Protein AF-A0AAD8IT74-F1 (afdb_monomer_lite)

Structure (mmCIF, N/CA/C/O backbone):
data_AF-A0AAD8IT74-F1
#
_entry.id   AF-A0AAD8IT74-F1
#
loop_
_atom_site.group_PDB
_atom_site.id
_atom_site.type_symbol
_atom_site.label_atom_id
_atom_site.label_alt_id
_atom_site.label_comp_id
_atom_site.label_asym_id
_atom_site.label_entity_id
_atom_site.label_seq_id
_atom_site.pdbx_PDB_ins_code
_atom_site.Cartn_x
_atom_site.Cartn_y
_atom_site.Cartn_z
_atom_site.occupancy
_atom_site.B_iso_or_equiv
_atom_site.auth_seq_id
_atom_site.auth_comp_id
_atom_site.auth_asym_id
_atom_site.auth_atom_id
_atom_site.pdbx_PDB_model_num
ATOM 1 N N . MET A 1 1 ? 1.558 -9.298 -0.821 1.00 71.62 1 MET A N 1
ATOM 2 C CA . MET A 1 1 ? 0.811 -8.024 -0.924 1.00 71.62 1 MET A CA 1
ATOM 3 C C . MET A 1 1 ? 1.657 -7.075 -1.748 1.00 71.62 1 MET A C 1
ATOM 5 O O . MET A 1 1 ? 2.873 -7.145 -1.634 1.00 71.62 1 MET A O 1
ATOM 9 N N . VAL A 1 2 ? 1.036 -6.246 -2.583 1.00 76.62 2 VAL A N 1
ATOM 10 C CA . VAL A 1 2 ? 1.733 -5.237 -3.390 1.00 76.62 2 VAL A CA 1
ATOM 11 C C . VAL A 1 2 ? 1.098 -3.894 -3.099 1.00 76.62 2 VAL A C 1
ATOM 13 O O . VAL A 1 2 ? -0.123 -3.787 -3.156 1.00 76.62 2 VAL A O 1
ATOM 16 N N . MET A 1 3 ? 1.922 -2.899 -2.796 1.00 81.75 3 MET A N 1
ATOM 17 C CA . MET A 1 3 ? 1.514 -1.499 -2.726 1.00 81.75 3 MET A CA 1
ATOM 18 C C . MET A 1 3 ? 2.166 -0.798 -3.919 1.00 81.75 3 MET A C 1
ATOM 20 O O . MET A 1 3 ? 3.362 -0.503 -3.865 1.00 81.75 3 MET A O 1
ATOM 24 N N . PRO A 1 4 ? 1.452 -0.664 -5.050 1.00 79.75 4 PRO A N 1
ATOM 25 C CA . PRO A 1 4 ? 2.044 -0.132 -6.264 1.00 79.75 4 PRO A CA 1
ATOM 26 C C . PRO A 1 4 ? 2.282 1.372 -6.136 1.00 79.75 4 PRO A C 1
ATOM 28 O O . PRO A 1 4 ? 1.361 2.136 -5.863 1.00 79.75 4 PRO A O 1
ATOM 31 N N . LEU A 1 5 ? 3.514 1.803 -6.398 1.00 80.56 5 LEU A N 1
ATOM 32 C CA . LEU A 1 5 ? 3.843 3.214 -6.569 1.00 80.56 5 LEU A CA 1
ATOM 33 C C . LEU A 1 5 ? 3.721 3.550 -8.055 1.00 80.56 5 LEU A C 1
ATOM 35 O O . LEU A 1 5 ? 4.588 3.202 -8.856 1.00 80.56 5 LEU A O 1
ATOM 39 N N . ALA A 1 6 ? 2.607 4.175 -8.422 1.00 83.50 6 ALA A N 1
ATOM 40 C CA . ALA A 1 6 ? 2.400 4.728 -9.752 1.00 83.50 6 ALA A CA 1
ATOM 41 C C . ALA A 1 6 ? 2.436 6.257 -9.671 1.00 83.50 6 ALA A C 1
ATOM 43 O O . ALA A 1 6 ? 1.801 6.861 -8.804 1.00 83.50 6 ALA A O 1
ATOM 44 N N . HIS A 1 7 ? 3.169 6.885 -10.585 1.00 86.12 7 HIS A N 1
ATOM 45 C CA . HIS A 1 7 ? 3.348 8.334 -10.617 1.00 86.12 7 HIS A CA 1
ATOM 46 C C . HIS A 1 7 ? 2.761 8.882 -11.915 1.00 86.12 7 HIS A C 1
ATOM 48 O O . HIS A 1 7 ? 3.112 8.431 -13.004 1.00 86.12 7 HIS A O 1
ATOM 54 N N . GLY A 1 8 ? 1.871 9.867 -11.798 1.00 84.81 8 GLY A N 1
ATOM 55 C CA . GLY A 1 8 ? 1.349 10.620 -12.938 1.00 84.81 8 GLY A CA 1
ATOM 56 C C . GLY A 1 8 ? 2.005 11.996 -13.075 1.00 84.81 8 GLY A C 1
ATOM 57 O O . GLY A 1 8 ? 2.851 12.387 -12.272 1.00 84.81 8 GLY A O 1
ATOM 58 N N . TYR A 1 9 ? 1.518 12.790 -14.031 1.00 85.75 9 TYR A N 1
ATOM 59 C CA . TYR A 1 9 ? 2.014 14.147 -14.325 1.00 85.75 9 TYR A CA 1
ATOM 60 C C . TYR A 1 9 ? 1.821 15.178 -13.198 1.00 85.75 9 TYR A C 1
ATOM 62 O O . TYR A 1 9 ? 2.299 16.302 -13.298 1.00 85.75 9 TYR A O 1
ATOM 70 N N . ARG A 1 10 ? 1.098 14.821 -12.129 1.00 85.75 10 ARG A N 1
ATOM 71 C CA . ARG A 1 10 ? 0.855 15.682 -10.956 1.00 85.75 10 ARG A CA 1
ATOM 72 C C . ARG A 1 10 ? 1.857 15.443 -9.822 1.00 85.75 10 ARG A C 1
ATOM 74 O O . ARG A 1 10 ? 1.635 15.910 -8.710 1.00 85.75 10 ARG A O 1
ATOM 81 N N . THR A 1 11 ? 2.913 14.679 -10.079 1.00 85.94 11 THR A N 1
ATOM 82 C CA . THR A 1 11 ? 3.978 14.378 -9.117 1.00 85.94 11 THR A CA 1
ATOM 83 C C . THR A 1 11 ? 5.296 14.985 -9.600 1.00 85.94 11 THR A C 1
ATOM 85 O O . THR A 1 11 ? 5.427 15.314 -10.775 1.00 85.94 11 THR A O 1
ATOM 88 N N . MET A 1 12 ? 6.280 15.136 -8.709 1.00 93.19 12 MET A N 1
ATOM 89 C CA . MET A 1 12 ? 7.629 15.588 -9.095 1.00 93.19 12 MET A CA 1
ATOM 90 C C . MET A 1 12 ? 8.476 14.482 -9.746 1.00 93.19 12 MET A C 1
ATOM 92 O O . MET A 1 12 ? 9.616 14.728 -10.130 1.00 93.19 12 MET A O 1
ATOM 96 N N . PHE A 1 13 ? 7.937 13.266 -9.855 1.00 90.69 13 PHE A N 1
ATOM 97 C CA . PHE A 1 13 ? 8.617 12.127 -10.453 1.00 90.69 13 PHE A CA 1
ATOM 98 C C . PHE A 1 13 ? 8.205 11.964 -11.919 1.00 90.69 13 PHE A C 1
ATOM 100 O O . PHE A 1 13 ? 7.070 12.293 -12.282 1.00 90.69 13 PHE A O 1
ATOM 107 N N . PRO A 1 14 ? 9.100 11.439 -12.773 1.00 90.06 14 PRO A N 1
ATOM 108 C CA . PRO A 1 14 ? 8.729 11.074 -14.130 1.00 90.06 14 PRO A CA 1
ATOM 109 C C . PRO A 1 14 ? 7.576 10.054 -14.114 1.00 90.06 14 PRO A C 1
ATOM 111 O O . PRO A 1 14 ? 7.507 9.215 -13.206 1.00 90.06 14 PRO A O 1
ATOM 114 N N . PRO A 1 15 ? 6.662 10.122 -15.100 1.00 89.12 15 PRO A N 1
ATOM 115 C CA . PRO A 1 15 ? 5.490 9.265 -15.130 1.00 89.12 15 PRO A CA 1
ATOM 116 C C . PRO A 1 15 ? 5.910 7.797 -15.205 1.00 89.12 15 PRO A C 1
ATOM 118 O O . PRO A 1 15 ? 6.693 7.406 -16.070 1.00 89.12 15 PRO A O 1
ATOM 121 N N . SER A 1 16 ? 5.376 6.990 -14.294 1.00 88.25 16 SER A N 1
ATOM 122 C CA . SER A 1 16 ? 5.602 5.549 -14.252 1.00 88.25 16 SER A CA 1
ATOM 123 C C . SER A 1 16 ? 4.296 4.857 -13.906 1.00 88.25 16 SER A C 1
ATOM 125 O O . SER A 1 16 ? 3.689 5.131 -12.867 1.00 88.25 16 SER A O 1
ATOM 127 N N . ASN A 1 17 ? 3.863 3.972 -14.799 1.00 88.25 17 ASN A N 1
ATOM 128 C CA . ASN A 1 17 ? 2.637 3.210 -14.636 1.00 88.25 17 ASN A CA 1
ATOM 129 C C . ASN A 1 17 ? 2.966 1.840 -14.053 1.00 88.25 17 ASN A C 1
ATOM 131 O O . ASN A 1 17 ? 3.841 1.136 -14.551 1.00 88.25 17 ASN A O 1
ATOM 135 N N . PHE A 1 18 ? 2.217 1.433 -13.034 1.00 87.44 18 PHE A N 1
ATOM 136 C CA . PHE A 1 18 ? 2.311 0.081 -12.508 1.00 87.44 18 PHE A CA 1
ATOM 137 C C . PHE A 1 18 ? 1.497 -0.889 -13.378 1.00 87.44 18 PHE A C 1
ATOM 139 O O . PHE A 1 18 ? 0.283 -0.728 -13.519 1.00 87.44 18 PHE A O 1
ATOM 146 N N . SER A 1 19 ? 2.153 -1.912 -13.936 1.00 89.25 19 SER A N 1
ATOM 147 C CA . SER A 1 19 ? 1.512 -2.996 -14.690 1.00 89.25 19 SER A CA 1
ATOM 148 C C . SER A 1 19 ? 1.483 -4.283 -13.856 1.00 89.25 19 SER A C 1
ATOM 150 O O . SER A 1 19 ? 2.532 -4.900 -13.647 1.00 89.25 19 SER A O 1
ATOM 152 N N . PRO A 1 20 ? 0.299 -4.763 -13.420 1.00 87.25 20 PRO A N 1
ATOM 153 C CA . PRO A 1 20 ? 0.189 -6.012 -12.661 1.00 87.25 20 PRO A CA 1
ATOM 154 C C . PRO A 1 20 ? 0.744 -7.226 -13.418 1.00 87.25 20 PRO A C 1
ATOM 156 O O . PRO A 1 20 ? 1.294 -8.150 -12.817 1.00 87.25 20 PRO A O 1
ATOM 159 N N . SER A 1 21 ? 0.610 -7.221 -14.747 1.00 89.62 21 SER A N 1
ATOM 160 C CA . SER A 1 21 ? 1.076 -8.309 -15.614 1.00 89.62 21 SER A CA 1
ATOM 161 C C . SER A 1 21 ? 2.602 -8.386 -15.709 1.00 89.62 21 SER A C 1
ATOM 163 O O . SER A 1 21 ? 3.161 -9.481 -15.718 1.00 89.62 21 SER A O 1
ATOM 165 N N . GLU A 1 22 ? 3.278 -7.238 -15.760 1.00 90.69 22 GLU A N 1
ATOM 166 C CA . GLU A 1 22 ? 4.738 -7.152 -15.808 1.00 90.69 22 GLU A CA 1
ATOM 167 C C . GLU A 1 22 ? 5.330 -7.548 -14.459 1.00 90.69 22 GLU A C 1
ATOM 169 O O . GLU A 1 22 ? 6.177 -8.435 -14.389 1.00 90.69 22 GLU A O 1
ATOM 174 N N . TRP A 1 23 ? 4.747 -7.019 -13.382 1.00 89.94 23 TRP A N 1
ATOM 175 C CA . TRP A 1 23 ? 5.105 -7.391 -12.022 1.00 89.94 23 TRP A CA 1
ATOM 176 C C . TRP A 1 23 ? 4.949 -8.900 -11.763 1.00 89.94 23 TRP A C 1
ATOM 178 O O . TRP A 1 23 ? 5.839 -9.525 -11.192 1.00 89.94 23 TRP A O 1
ATOM 188 N N . SER A 1 24 ? 3.867 -9.523 -12.246 1.00 90.75 24 SER A N 1
ATOM 189 C CA . SER A 1 24 ? 3.665 -10.973 -12.088 1.00 90.75 24 SER A CA 1
ATOM 190 C C . SER A 1 24 ? 4.719 -11.795 -12.839 1.00 90.75 24 SER A C 1
ATOM 192 O O . SER A 1 24 ? 5.222 -12.788 -12.311 1.00 90.75 24 SER A O 1
ATOM 194 N N . LYS A 1 25 ? 5.113 -11.365 -14.047 1.00 93.06 25 LYS A N 1
ATOM 195 C CA . LYS A 1 25 ? 6.199 -12.007 -14.810 1.00 93.06 25 LYS A CA 1
ATOM 196 C C . LYS A 1 25 ? 7.538 -11.887 -14.088 1.00 93.06 25 LYS A C 1
ATOM 198 O O . LYS A 1 25 ? 8.280 -12.867 -14.042 1.00 93.06 25 LYS A O 1
ATOM 203 N N . ASP A 1 26 ? 7.826 -10.727 -13.508 1.00 91.19 26 ASP A N 1
ATOM 204 C CA . ASP A 1 26 ? 9.041 -10.505 -12.727 1.00 91.19 26 ASP A CA 1
ATOM 205 C C . ASP A 1 26 ? 9.060 -11.353 -11.452 1.00 91.19 26 ASP A C 1
ATOM 207 O O . ASP A 1 26 ? 10.081 -11.968 -11.148 1.00 91.19 26 ASP A O 1
ATOM 211 N N . CYS A 1 27 ? 7.931 -11.472 -10.747 1.00 92.00 27 CYS A N 1
ATOM 212 C CA . CYS A 1 27 ? 7.804 -12.375 -9.603 1.00 92.00 27 CYS A CA 1
ATOM 213 C C . CYS A 1 27 ? 8.078 -13.827 -9.991 1.00 92.00 27 CYS A C 1
ATOM 215 O O . CYS A 1 27 ? 8.863 -14.504 -9.324 1.00 92.00 27 CYS A O 1
ATOM 217 N N . ARG A 1 28 ? 7.501 -14.291 -11.102 1.00 93.88 28 ARG A N 1
ATOM 218 C CA . ARG A 1 28 ? 7.760 -15.640 -11.603 1.00 93.88 28 ARG A CA 1
ATOM 219 C C . ARG A 1 28 ? 9.221 -15.825 -12.010 1.00 93.88 28 ARG A C 1
ATOM 221 O O . ARG A 1 28 ? 9.790 -16.871 -11.729 1.00 93.88 28 ARG A O 1
ATOM 228 N N . ARG A 1 29 ? 9.857 -14.830 -12.631 1.00 94.62 29 ARG A N 1
ATOM 229 C CA . ARG A 1 29 ? 11.271 -14.920 -13.031 1.00 94.62 29 ARG A CA 1
ATOM 230 C C . ARG A 1 29 ? 12.212 -14.961 -11.826 1.00 94.62 29 ARG A C 1
ATOM 232 O O . ARG A 1 29 ? 13.146 -15.751 -11.820 1.00 94.62 29 ARG A O 1
ATOM 239 N N . SER A 1 30 ? 11.978 -14.111 -10.831 1.00 94.88 30 SER A N 1
ATOM 240 C CA . SER A 1 30 ? 12.888 -13.946 -9.691 1.00 94.88 30 SER A CA 1
ATOM 241 C C . SER A 1 30 ? 12.670 -14.986 -8.596 1.00 94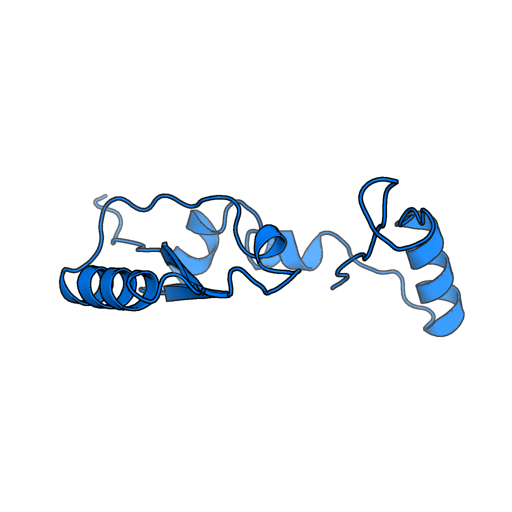.88 30 SER A C 1
ATOM 243 O O . SER A 1 30 ? 13.622 -15.403 -7.946 1.00 94.88 30 SER A O 1
ATOM 245 N N . PHE A 1 31 ? 11.422 -15.406 -8.385 1.00 92.62 31 PHE A N 1
ATOM 246 C CA . PHE A 1 31 ? 11.035 -16.241 -7.247 1.00 92.62 31 PHE A CA 1
ATOM 247 C C . PHE A 1 31 ? 10.330 -17.538 -7.657 1.00 92.62 31 PHE A C 1
ATOM 249 O O . PHE A 1 31 ? 10.033 -18.352 -6.790 1.00 92.62 31 PHE A O 1
ATOM 256 N N . SER A 1 32 ? 10.059 -17.757 -8.951 1.00 93.94 32 SER A N 1
ATOM 257 C CA . SER A 1 32 ? 9.324 -18.932 -9.458 1.00 93.94 32 SER A CA 1
ATOM 258 C C . SER A 1 32 ? 7.941 -19.129 -8.824 1.00 93.94 32 SER A C 1
ATOM 260 O O . SER A 1 32 ? 7.420 -20.241 -8.792 1.00 93.94 32 SER A O 1
ATOM 262 N N . VAL A 1 33 ? 7.327 -18.044 -8.341 1.00 91.69 33 VAL A N 1
ATOM 263 C CA . VAL A 1 33 ? 5.976 -18.045 -7.765 1.00 91.69 33 VAL A CA 1
ATOM 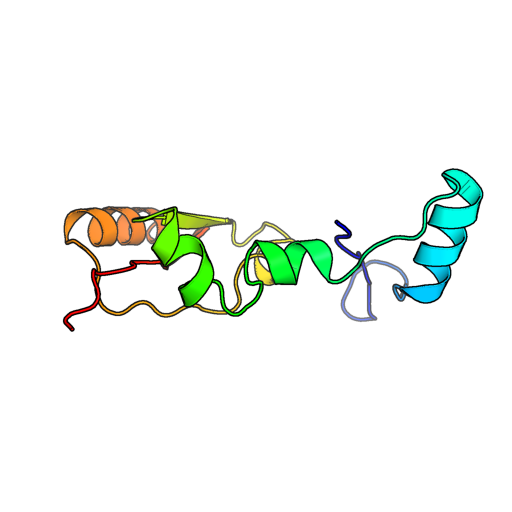264 C C . VAL A 1 33 ? 5.033 -17.181 -8.590 1.00 91.69 33 VAL A C 1
ATOM 266 O O . VAL A 1 33 ? 5.425 -16.130 -9.101 1.00 91.69 33 VAL A O 1
ATOM 269 N N . GLU A 1 34 ? 3.775 -17.609 -8.681 1.00 89.38 34 GLU A N 1
ATOM 270 C CA . GLU A 1 34 ? 2.701 -16.812 -9.270 1.00 89.38 34 GLU A CA 1
ATOM 271 C C . GLU A 1 34 ? 1.973 -16.057 -8.143 1.00 89.38 34 GLU A C 1
ATOM 273 O O . GLU A 1 34 ? 1.509 -16.676 -7.176 1.00 89.38 34 GLU A O 1
ATOM 278 N N . PRO A 1 35 ? 1.891 -14.722 -8.205 1.00 89.38 35 PRO A N 1
ATOM 279 C CA . PRO A 1 35 ? 1.261 -13.953 -7.146 1.00 89.38 35 PRO A CA 1
ATOM 280 C C . PRO A 1 35 ? -0.260 -14.144 -7.126 1.00 89.38 35 PRO A C 1
ATOM 282 O O . PRO A 1 35 ? -0.916 -14.170 -8.162 1.00 89.38 35 PRO A O 1
ATOM 285 N N . GLN A 1 36 ? -0.842 -14.213 -5.925 1.00 89.69 36 GLN A N 1
ATOM 286 C CA . GLN A 1 36 ? -2.292 -14.309 -5.728 1.00 89.69 36 GLN A CA 1
ATOM 287 C C . GLN A 1 36 ? -2.886 -12.941 -5.349 1.00 89.69 36 GLN A C 1
ATOM 289 O O . GLN A 1 36 ? -2.827 -12.556 -4.175 1.00 89.69 36 GLN A O 1
ATOM 294 N N . PRO A 1 37 ? -3.475 -12.188 -6.300 1.00 85.31 37 PRO A N 1
ATOM 295 C CA . PRO A 1 37 ? -3.936 -10.822 -6.042 1.00 85.31 37 PRO A CA 1
ATOM 296 C C . PRO A 1 37 ? -5.135 -10.763 -5.085 1.00 85.31 37 PRO A C 1
ATOM 298 O O . PRO A 1 37 ? -5.230 -9.848 -4.272 1.00 85.31 37 PRO A O 1
ATOM 301 N N . HIS A 1 38 ? -6.030 -11.753 -5.133 1.00 86.81 38 HIS A N 1
ATOM 302 C CA . HIS A 1 38 ? -7.285 -11.734 -4.374 1.00 86.81 38 HIS A CA 1
ATOM 303 C C . HIS A 1 38 ? -7.219 -12.423 -3.009 1.00 86.81 38 HIS A C 1
ATOM 305 O O . HIS A 1 38 ? -8.191 -12.361 -2.260 1.00 86.81 38 HIS A O 1
ATOM 311 N N . TRP A 1 39 ? -6.103 -13.066 -2.653 1.00 86.94 39 TRP A N 1
ATOM 312 C CA . TRP A 1 39 ? -5.985 -13.802 -1.386 1.00 86.94 39 TRP A CA 1
ATOM 313 C C . TRP A 1 39 ? -6.278 -12.887 -0.184 1.00 86.94 39 TRP A C 1
ATOM 315 O O . TRP A 1 39 ? -7.108 -13.206 0.665 1.00 86.94 39 TRP A O 1
ATOM 325 N N . ILE A 1 40 ? -5.658 -11.702 -0.166 1.00 83.62 40 ILE A N 1
ATOM 326 C CA . ILE A 1 40 ? -5.741 -10.762 0.955 1.00 83.62 40 ILE A CA 1
ATOM 327 C C . ILE A 1 40 ? -7.146 -10.151 1.068 1.00 83.62 40 ILE A C 1
ATOM 329 O O . ILE A 1 40 ? -7.681 -10.032 2.166 1.00 83.62 40 ILE A O 1
ATOM 333 N N . THR A 1 41 ? -7.772 -9.804 -0.063 1.00 82.25 41 THR A N 1
ATOM 334 C CA . THR A 1 41 ? -9.112 -9.200 -0.091 1.00 82.25 41 THR A CA 1
ATOM 335 C C . THR A 1 41 ? -10.192 -10.226 0.224 1.00 82.25 41 THR A C 1
ATOM 337 O O . THR A 1 41 ? -11.167 -9.884 0.881 1.00 82.25 41 THR A O 1
ATOM 340 N N . THR A 1 42 ? -9.998 -11.485 -0.176 1.00 83.69 42 THR A N 1
ATOM 341 C CA . THR A 1 42 ? -10.906 -12.594 0.157 1.00 83.69 42 THR A CA 1
ATOM 342 C C . THR A 1 42 ? -10.827 -12.941 1.639 1.00 83.69 42 THR A C 1
ATOM 344 O O . THR A 1 42 ? -11.853 -13.147 2.279 1.00 83.69 42 THR A O 1
ATOM 347 N N . TYR A 1 43 ? -9.617 -12.980 2.200 1.00 82.62 43 TYR A N 1
ATOM 348 C CA . TYR A 1 43 ? -9.422 -13.374 3.591 1.00 82.62 43 TYR A CA 1
ATOM 349 C C . TYR A 1 43 ? -9.794 -12.262 4.581 1.00 82.62 43 TYR A C 1
ATOM 351 O O . TYR A 1 43 ? -10.464 -12.529 5.574 1.00 82.62 43 TYR A O 1
ATOM 359 N N . TYR A 1 44 ? -9.390 -11.013 4.315 1.00 77.94 44 TYR A N 1
ATOM 360 C CA . TYR A 1 44 ? -9.585 -9.879 5.234 1.00 77.94 44 TYR A CA 1
ATOM 361 C C . TYR A 1 44 ? -10.748 -8.947 4.858 1.00 77.94 44 TYR A C 1
ATOM 363 O O . TYR A 1 44 ? -11.063 -8.021 5.603 1.00 77.94 44 TYR A O 1
ATOM 371 N N . GLY A 1 45 ? -11.417 -9.188 3.730 1.00 76.81 45 GLY A N 1
ATOM 372 C CA . GLY A 1 45 ? -12.638 -8.480 3.336 1.00 76.81 45 GLY A CA 1
ATOM 373 C C . GLY A 1 45 ? -12.432 -7.190 2.548 1.00 76.81 45 GLY A C 1
ATOM 374 O O . GLY A 1 45 ? -13.416 -6.633 2.078 1.00 76.81 45 GLY A O 1
ATOM 375 N N . GLY A 1 46 ? -11.197 -6.711 2.356 1.00 77.31 46 GLY A N 1
ATOM 376 C CA . GLY A 1 46 ? -10.908 -5.535 1.522 1.00 77.31 46 GLY A CA 1
ATOM 377 C C . GLY A 1 46 ? -11.782 -4.321 1.873 1.00 77.31 46 GLY A C 1
ATOM 378 O O . GLY A 1 46 ? -11.705 -3.802 2.983 1.00 77.31 46 GLY A O 1
ATOM 379 N N . GLN A 1 47 ? -12.625 -3.881 0.932 1.00 71.19 47 GLN A N 1
ATOM 380 C CA . GLN A 1 47 ? -13.566 -2.764 1.128 1.00 71.19 47 GLN A CA 1
ATOM 381 C C . GLN A 1 47 ? -14.760 -3.126 2.031 1.00 71.19 47 GLN A C 1
ATOM 383 O O . GLN A 1 47 ? -15.282 -2.272 2.748 1.00 71.19 47 GLN A O 1
ATOM 388 N N . ASP A 1 48 ? -15.131 -4.404 2.088 1.00 67.62 48 ASP A N 1
ATOM 389 C CA . ASP A 1 48 ? -16.163 -4.952 2.970 1.00 67.62 48 ASP A CA 1
ATOM 390 C C . ASP A 1 48 ? -15.595 -5.342 4.345 1.00 67.62 48 ASP A C 1
ATOM 392 O O . ASP A 1 48 ? -16.022 -6.301 4.999 1.00 67.62 48 ASP A O 1
ATOM 396 N N . ILE A 1 49 ? -14.659 -4.531 4.851 1.00 68.88 49 ILE A N 1
ATOM 397 C CA . ILE A 1 49 ? -14.062 -4.671 6.186 1.00 68.88 49 ILE A CA 1
ATOM 398 C C . ILE A 1 49 ? -15.098 -4.547 7.314 1.00 68.88 49 ILE A C 1
ATOM 400 O O . ILE A 1 49 ? -14.808 -4.820 8.469 1.00 68.88 49 ILE A O 1
ATOM 404 N N . LYS A 1 50 ? -16.345 -4.172 7.010 1.00 63.00 50 LYS A N 1
ATOM 405 C CA . LYS A 1 50 ? -17.457 -4.225 7.965 1.00 63.00 50 LYS A CA 1
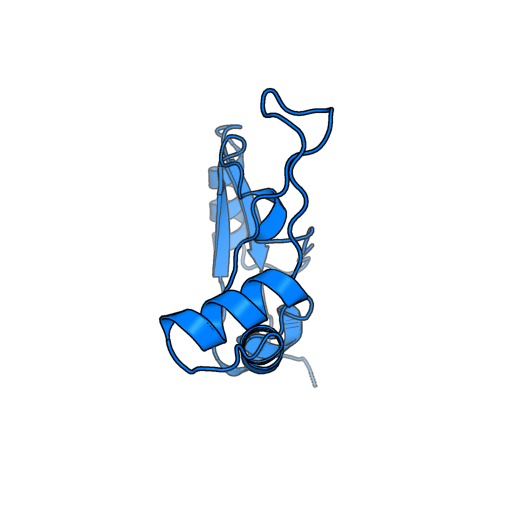ATOM 406 C C . LYS A 1 50 ? -17.957 -5.638 8.235 1.00 63.00 50 LYS A C 1
ATOM 408 O O . LYS A 1 50 ? -18.745 -5.774 9.160 1.00 63.00 50 LYS A O 1
ATOM 413 N N . LEU A 1 51 ? -17.617 -6.650 7.437 1.00 60.19 51 LEU A N 1
ATOM 414 C CA . LEU A 1 51 ? -18.179 -8.003 7.561 1.00 60.19 51 LEU A CA 1
ATOM 415 C C . LEU A 1 51 ? -17.189 -9.001 8.165 1.00 60.19 51 LEU A C 1
ATOM 417 O O . LEU A 1 51 ? -17.581 -9.810 9.004 1.00 60.19 51 LEU A O 1
ATOM 421 N N . VAL A 1 52 ? -15.913 -8.918 7.784 1.00 60.56 52 VAL A N 1
ATOM 422 C CA . VAL A 1 52 ? -14.891 -9.905 8.172 1.00 60.56 52 VAL A CA 1
ATOM 423 C C . VAL A 1 52 ? -14.436 -9.770 9.633 1.00 60.56 52 VAL A C 1
ATOM 425 O O . VAL A 1 52 ? -14.523 -10.754 10.372 1.00 60.56 52 VAL A O 1
ATOM 428 N N . PRO A 1 53 ? -14.045 -8.581 10.128 1.00 60.72 53 PRO A N 1
ATOM 429 C CA . PRO A 1 53 ? -13.643 -8.399 11.515 1.00 60.72 53 PRO A CA 1
ATOM 430 C C . PRO A 1 53 ? -14.791 -8.646 12.488 1.00 60.72 53 PRO A C 1
ATOM 432 O O . PRO A 1 53 ? -14.515 -9.048 13.604 1.00 60.72 53 PRO A O 1
ATOM 435 N N . LYS A 1 54 ? -16.074 -8.522 12.098 1.00 59.06 54 LYS A N 1
ATOM 436 C CA . LYS A 1 54 ? -17.192 -8.755 13.039 1.00 59.06 54 LYS A CA 1
ATOM 437 C C . LYS A 1 54 ? -17.144 -10.110 13.735 1.00 59.06 54 LYS A C 1
ATOM 439 O O . LYS A 1 54 ? -17.678 -10.245 14.829 1.00 59.06 54 LYS A O 1
ATOM 444 N N . LYS A 1 55 ? -16.543 -11.102 13.080 1.00 57.78 55 LYS A N 1
ATOM 445 C CA . LYS A 1 55 ? -16.435 -12.466 13.589 1.00 57.78 55 LYS A CA 1
ATOM 446 C C . LYS A 1 55 ? -15.211 -12.684 14.491 1.00 57.78 55 LYS A C 1
ATOM 448 O O . LYS A 1 55 ? -15.217 -13.647 15.245 1.00 57.78 55 LYS A O 1
ATOM 453 N N . PHE A 1 56 ? -14.191 -11.815 14.437 1.00 56.25 56 PHE A N 1
ATOM 454 C CA . PHE A 1 56 ? -12.882 -12.054 15.077 1.00 56.25 56 PHE A CA 1
ATOM 455 C C . PHE A 1 56 ? -12.249 -10.842 15.793 1.00 56.25 56 PHE A C 1
ATOM 457 O O . PHE A 1 56 ? -11.311 -11.024 16.563 1.00 56.25 56 PHE A O 1
ATOM 464 N N . ALA A 1 57 ? -12.725 -9.615 15.568 1.00 56.28 57 ALA A N 1
ATOM 465 C CA . ALA A 1 57 ? -12.165 -8.384 16.121 1.00 56.28 57 ALA A CA 1
ATOM 466 C C . ALA A 1 57 ? -13.236 -7.294 16.340 1.00 56.28 57 ALA A C 1
ATOM 468 O O . ALA A 1 57 ? -14.060 -7.004 15.472 1.00 56.28 57 ALA A O 1
ATOM 469 N N . GLY A 1 58 ? -13.203 -6.640 17.503 1.00 66.38 58 GLY A N 1
ATOM 470 C CA . GLY A 1 58 ? -14.088 -5.526 17.852 1.00 66.38 58 GLY A CA 1
ATOM 471 C C . GLY A 1 58 ? -13.301 -4.313 18.348 1.00 66.38 58 GLY A C 1
ATOM 472 O O . GLY A 1 58 ? -12.235 -4.469 18.932 1.00 66.38 58 GLY A O 1
ATOM 473 N N . ASN A 1 59 ? -13.859 -3.112 18.148 1.00 65.69 59 ASN A N 1
ATOM 474 C CA . ASN A 1 59 ? -13.345 -1.830 18.660 1.00 65.69 59 ASN A CA 1
ATOM 475 C C . ASN A 1 59 ? -11.962 -1.394 18.128 1.00 65.69 59 ASN A C 1
ATOM 477 O O . ASN A 1 59 ? -11.094 -1.017 18.911 1.00 65.69 59 ASN A O 1
ATOM 481 N N . ILE A 1 60 ? -11.768 -1.393 16.805 1.00 73.25 60 ILE A N 1
ATOM 482 C CA . ILE A 1 60 ? -10.518 -0.936 16.173 1.00 73.25 60 ILE A CA 1
ATOM 483 C C . ILE A 1 60 ? -10.631 0.543 15.784 1.00 73.25 60 ILE A C 1
ATOM 485 O O . ILE A 1 60 ? -11.618 0.974 15.176 1.00 73.25 60 ILE A O 1
ATOM 489 N N . ILE A 1 61 ? -9.598 1.312 16.125 1.00 73.44 61 ILE A N 1
ATOM 490 C CA . ILE A 1 61 ? -9.392 2.678 15.644 1.00 73.44 61 ILE A CA 1
ATOM 491 C C . ILE A 1 61 ? -8.240 2.627 14.648 1.00 73.44 61 ILE A C 1
ATOM 493 O O . ILE A 1 61 ? -7.163 2.136 14.976 1.00 73.44 61 ILE A O 1
ATOM 497 N N . PHE A 1 62 ? -8.479 3.124 13.442 1.00 74.81 62 PHE A N 1
ATOM 498 C CA . PHE A 1 62 ? -7.446 3.305 12.439 1.00 74.81 62 PHE A CA 1
ATOM 499 C C . PHE A 1 62 ? -7.007 4.761 12.460 1.00 74.81 62 PHE A C 1
ATOM 501 O O . PHE A 1 62 ? -7.831 5.659 12.291 1.00 74.81 62 PHE A O 1
ATOM 508 N N . THR A 1 63 ? -5.722 4.987 12.689 1.00 74.50 63 THR A N 1
ATOM 509 C CA . THR A 1 63 ? -5.112 6.314 12.696 1.00 74.50 63 THR A CA 1
ATOM 510 C C . THR A 1 63 ? -4.111 6.371 11.558 1.00 74.50 63 THR A C 1
ATOM 512 O O . THR A 1 63 ? -3.343 5.429 11.354 1.00 74.50 63 THR A O 1
ATOM 515 N N . ASN A 1 64 ? -4.132 7.445 10.782 1.00 74.12 64 ASN A N 1
ATOM 516 C CA . ASN A 1 64 ? -3.100 7.691 9.791 1.00 74.12 64 ASN A CA 1
ATOM 517 C C . ASN A 1 64 ? -2.702 9.170 9.786 1.00 74.12 64 ASN A C 1
ATOM 519 O O . ASN A 1 64 ? -3.506 10.029 10.119 1.00 74.12 64 ASN A O 1
ATOM 523 N N . GLY A 1 65 ? -1.460 9.483 9.433 1.00 76.69 65 GLY A N 1
ATOM 524 C CA . GLY A 1 65 ? -0.987 10.852 9.305 1.00 76.69 65 GLY A CA 1
ATOM 525 C C . GLY A 1 65 ? -1.457 11.490 8.000 1.00 76.69 65 GLY A C 1
ATOM 526 O O . GLY A 1 65 ? -1.353 10.895 6.934 1.00 76.69 65 GLY A O 1
ATOM 527 N N . LEU A 1 66 ? -1.854 12.762 8.043 1.00 74.31 66 LEU A N 1
ATOM 528 C CA . LEU A 1 66 ? -2.201 13.543 6.841 1.00 74.31 66 LEU A CA 1
ATOM 529 C C . LEU A 1 66 ? -1.024 13.721 5.868 1.00 74.31 66 LEU A C 1
ATOM 531 O O . LEU A 1 66 ? -1.209 14.071 4.705 1.00 74.31 66 LEU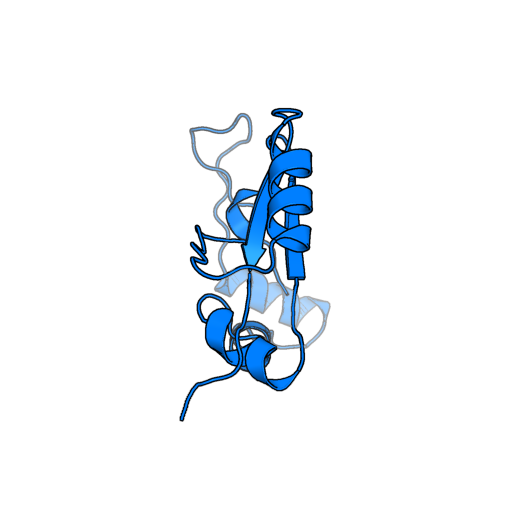 A O 1
ATOM 535 N N . ARG A 1 67 ? 0.204 13.524 6.360 1.00 80.94 67 ARG A N 1
ATOM 536 C CA . ARG A 1 67 ? 1.439 13.576 5.569 1.00 80.94 67 ARG A CA 1
ATOM 537 C C . ARG A 1 67 ? 1.952 12.195 5.166 1.00 80.94 67 ARG A C 1
ATOM 539 O O . ARG A 1 67 ? 2.965 12.134 4.476 1.00 80.94 67 ARG A O 1
ATOM 546 N N . ASP A 1 68 ? 1.295 11.117 5.596 1.00 79.69 68 ASP A N 1
ATOM 547 C CA . ASP A 1 68 ? 1.632 9.777 5.124 1.00 79.69 68 ASP A CA 1
ATOM 548 C C . ASP A 1 68 ? 1.126 9.619 3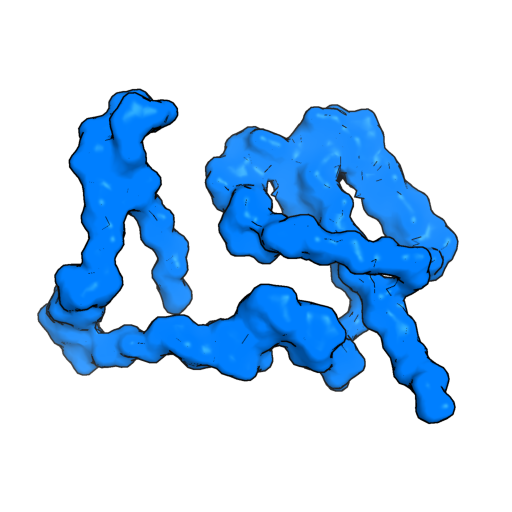.680 1.00 79.69 68 ASP A C 1
ATOM 550 O O . ASP A 1 68 ? -0.085 9.722 3.448 1.00 79.69 68 ASP A O 1
ATOM 554 N N . PRO A 1 69 ? 2.002 9.374 2.689 1.00 78.31 69 PRO A N 1
ATOM 555 C CA . PRO A 1 69 ? 1.575 9.118 1.316 1.00 78.31 69 PRO A CA 1
ATOM 556 C C . PRO A 1 69 ? 0.638 7.905 1.182 1.00 78.31 69 PRO A C 1
ATOM 558 O O . PRO A 1 69 ? -0.154 7.877 0.242 1.00 78.31 69 PRO A O 1
ATOM 561 N N . PHE A 1 70 ? 0.668 6.949 2.120 1.00 78.38 70 PHE A N 1
ATOM 562 C CA . PHE A 1 70 ? -0.205 5.768 2.113 1.00 78.38 70 PHE A CA 1
ATOM 563 C C . PHE A 1 70 ? -1.547 5.976 2.829 1.00 78.38 70 PHE A C 1
ATOM 565 O O . PHE A 1 70 ? -2.398 5.086 2.809 1.00 78.38 70 PHE A O 1
ATOM 572 N N . SER A 1 71 ? -1.795 7.161 3.399 1.00 73.12 71 SER A N 1
ATOM 573 C CA . SER A 1 71 ? -3.052 7.507 4.090 1.00 73.12 71 SER A CA 1
ATOM 574 C C . SER A 1 71 ? -4.315 7.208 3.289 1.00 73.12 71 SER A C 1
ATOM 576 O O . SER A 1 71 ? -5.322 6.773 3.847 1.00 73.12 71 SER A O 1
ATOM 578 N N . ARG A 1 72 ? -4.238 7.355 1.966 1.00 67.31 72 ARG A N 1
ATOM 579 C CA . ARG A 1 72 ? -5.365 7.161 1.049 1.00 67.31 72 ARG A CA 1
ATOM 580 C C . ARG A 1 72 ? -5.681 5.697 0.749 1.00 67.31 72 ARG A C 1
ATOM 582 O O . ARG A 1 72 ? -6.828 5.392 0.435 1.00 67.31 72 ARG A O 1
ATOM 589 N N . ASP A 1 73 ? -4.692 4.814 0.842 1.00 68.12 73 ASP A N 1
ATOM 590 C CA . ASP A 1 73 ? -4.827 3.406 0.447 1.00 68.12 73 ASP A CA 1
ATOM 591 C C . ASP A 1 73 ? -5.317 2.515 1.595 1.00 68.12 73 ASP A C 1
ATOM 593 O O . ASP A 1 73 ? -5.778 1.397 1.363 1.00 68.12 73 ASP A O 1
ATOM 597 N N . VAL A 1 74 ? -5.243 3.005 2.838 1.00 62.19 74 VAL A N 1
ATOM 598 C CA . VAL A 1 74 ? -5.572 2.211 4.029 1.00 62.19 74 VAL A CA 1
ATOM 599 C C . VAL A 1 74 ? -7.085 2.157 4.272 1.00 62.19 74 VAL A C 1
ATOM 601 O O . VAL A 1 74 ? -7.589 1.076 4.575 1.00 62.19 74 VAL A O 1
ATOM 604 N N . ILE A 1 75 ? -7.841 3.259 4.113 1.00 58.41 75 ILE A N 1
ATOM 605 C CA . ILE A 1 75 ? -9.309 3.277 4.305 1.00 58.41 75 ILE A CA 1
ATOM 606 C C . ILE A 1 75 ? -9.994 4.310 3.400 1.00 58.41 75 ILE A C 1
ATOM 608 O O . ILE A 1 75 ? -9.919 5.514 3.629 1.00 58.41 75 ILE A O 1
ATOM 612 N N . GLY A 1 76 ? -10.794 3.839 2.442 1.00 45.34 76 GLY A N 1
ATOM 613 C CA . GLY A 1 76 ? -11.841 4.660 1.832 1.00 45.34 76 GLY A CA 1
ATOM 614 C C . GLY A 1 76 ? -12.980 4.879 2.834 1.00 45.34 76 GLY A C 1
ATOM 615 O O . GLY A 1 76 ? -13.706 3.939 3.140 1.00 45.34 76 GLY A O 1
ATOM 616 N N . ALA A 1 77 ? -13.090 6.095 3.378 1.00 42.34 77 ALA A N 1
ATOM 617 C CA . ALA A 1 77 ? -14.156 6.628 4.243 1.00 42.34 77 ALA A CA 1
ATOM 618 C C . ALA A 1 77 ? -15.189 5.612 4.791 1.00 42.34 77 ALA A C 1
ATOM 620 O O . ALA A 1 77 ? -16.332 5.532 4.330 1.00 42.34 77 ALA A O 1
ATOM 621 N N . VAL A 1 78 ? -14.835 4.882 5.852 1.00 42.25 78 VAL A N 1
ATOM 622 C CA . VAL A 1 78 ? -15.810 4.074 6.597 1.00 42.25 78 VAL A CA 1
ATOM 623 C C . VAL A 1 78 ? -16.461 4.946 7.669 1.00 42.25 78 VAL A C 1
ATOM 625 O O . VAL A 1 78 ? -15.908 5.170 8.742 1.00 42.25 78 VAL A O 1
ATOM 628 N N . ARG A 1 79 ? -17.676 5.434 7.395 1.00 40.41 79 ARG A N 1
ATOM 629 C CA . ARG A 1 79 ? -18.505 6.105 8.406 1.00 40.41 79 ARG A CA 1
ATOM 630 C C . ARG A 1 79 ? -19.159 5.050 9.301 1.00 40.41 79 ARG A C 1
ATOM 632 O O . ARG A 1 79 ? -19.961 4.238 8.831 1.00 40.41 79 ARG A O 1
ATOM 639 N N . VAL A 1 80 ? -18.821 5.066 10.586 1.00 48.59 80 VAL A N 1
ATOM 640 C CA . VAL A 1 80 ? -19.463 4.248 11.620 1.00 48.59 80 VAL A CA 1
ATOM 641 C C . VAL A 1 80 ? -20.270 5.143 12.543 1.00 48.59 80 VAL A C 1
ATOM 643 O O . VAL A 1 80 ? -19.764 6.097 13.121 1.00 48.59 80 VAL A O 1
ATOM 646 N N . THR A 1 81 ? -21.546 4.813 12.698 1.00 43.41 81 THR A N 1
ATOM 647 C CA . THR A 1 81 ? -22.522 5.646 13.406 1.00 43.41 81 THR A CA 1
ATOM 648 C C . THR A 1 81 ? -22.731 5.248 14.870 1.00 43.41 81 THR A C 1
ATOM 650 O O . THR A 1 81 ? -23.223 6.059 15.656 1.00 43.41 81 THR A O 1
ATOM 653 N N . LYS A 1 82 ? -22.309 4.054 15.310 1.00 47.97 82 LYS A N 1
ATOM 654 C CA . LYS A 1 82 ? -22.601 3.557 16.668 1.00 47.97 82 LYS A CA 1
ATOM 655 C C . LYS A 1 82 ? -21.331 3.134 17.393 1.00 47.97 82 LYS A C 1
ATOM 657 O O . LYS A 1 82 ? -20.875 2.021 17.216 1.00 47.97 82 LYS A O 1
ATOM 662 N N . ALA A 1 83 ? -20.780 4.027 18.214 1.00 55.75 83 ALA A N 1
ATOM 663 C CA . ALA A 1 83 ? -19.547 3.818 18.962 1.00 55.75 83 ALA A CA 1
ATOM 664 C C . ALA A 1 83 ? -19.745 4.026 20.466 1.00 55.75 83 ALA A C 1
ATOM 666 O O . ALA A 1 83 ? -20.470 4.938 20.865 1.00 55.75 83 ALA A O 1
ATOM 667 N N . SER A 1 84 ? -19.077 3.213 21.296 1.00 58.28 84 SER A N 1
ATOM 668 C CA . SER A 1 84 ? -19.016 3.444 22.746 1.00 58.28 84 SER A CA 1
ATOM 669 C C . SER A 1 84 ? -18.432 4.829 23.040 1.00 58.28 84 SER A C 1
ATOM 671 O O . SER A 1 84 ? -17.504 5.274 22.361 1.00 58.28 84 SER A O 1
ATOM 673 N N . ARG A 1 85 ? -18.956 5.506 24.072 1.00 65.31 85 ARG A N 1
ATOM 674 C CA . ARG A 1 85 ? -18.597 6.889 24.435 1.00 65.31 85 ARG A CA 1
ATOM 675 C C . ARG A 1 85 ? -17.082 7.058 24.652 1.00 65.31 85 ARG A C 1
ATOM 677 O O . ARG A 1 85 ? -16.528 8.074 24.256 1.00 65.31 85 ARG A O 1
ATOM 684 N N . ARG A 1 86 ? -16.404 6.031 25.189 1.00 63.53 86 ARG A N 1
ATOM 685 C CA . ARG A 1 86 ? -14.938 6.011 25.378 1.00 63.53 86 ARG A CA 1
ATOM 686 C C . ARG A 1 86 ? -14.153 5.980 24.064 1.00 63.53 86 ARG A C 1
ATOM 688 O O . ARG A 1 86 ? -13.151 6.669 23.946 1.00 63.53 86 ARG A O 1
ATOM 695 N N . LEU A 1 87 ? -14.608 5.208 23.080 1.00 64.56 87 LEU A N 1
ATOM 696 C CA . LEU A 1 87 ? -13.913 5.104 21.795 1.00 64.56 87 LEU A CA 1
ATOM 697 C C . LEU A 1 87 ? -14.148 6.343 20.922 1.00 64.56 87 LEU A C 1
ATOM 699 O O . LEU A 1 87 ? -13.242 6.740 20.201 1.00 64.56 87 LEU A O 1
ATOM 703 N N . ARG A 1 88 ? -15.326 6.980 21.036 1.00 67.19 88 ARG A N 1
ATOM 704 C CA . ARG A 1 88 ? -15.574 8.296 20.420 1.00 67.19 88 ARG A CA 1
ATOM 705 C C . ARG A 1 88 ? -14.613 9.348 20.965 1.00 67.19 88 ARG A C 1
ATOM 707 O O . ARG A 1 88 ? -13.945 10.005 20.186 1.00 67.19 88 ARG A O 1
ATOM 714 N N . LEU A 1 89 ? -14.464 9.421 22.291 1.00 67.62 89 LEU A N 1
ATOM 715 C CA . LEU A 1 89 ? -13.508 10.336 22.925 1.00 67.62 89 LEU A CA 1
ATOM 716 C C . LEU A 1 89 ? -12.066 10.093 22.457 1.00 67.62 89 LEU A C 1
ATOM 718 O O . LEU A 1 89 ? -11.347 11.054 22.216 1.00 67.62 89 LEU A O 1
ATOM 722 N N . ALA A 1 90 ? -11.647 8.834 22.302 1.00 67.56 90 ALA A N 1
ATOM 723 C CA . ALA A 1 90 ? -10.315 8.509 21.792 1.00 67.56 90 ALA A CA 1
ATOM 724 C C . ALA A 1 90 ? -10.117 8.957 20.329 1.00 67.56 90 ALA A C 1
ATOM 726 O O . ALA A 1 90 ? -9.082 9.537 20.009 1.00 67.56 90 ALA A O 1
ATOM 727 N N . ALA A 1 91 ? -11.112 8.745 19.460 1.00 67.81 91 ALA A N 1
ATOM 728 C CA . ALA A 1 91 ? -11.070 9.199 18.068 1.00 67.81 91 ALA A CA 1
ATOM 729 C C . ALA A 1 91 ? -11.101 10.736 17.951 1.00 67.81 91 ALA A C 1
ATOM 731 O O . ALA A 1 91 ? -10.336 11.311 17.180 1.00 67.81 91 ALA A O 1
ATOM 732 N N . ASP A 1 92 ? -11.924 11.408 18.761 1.00 68.62 92 ASP A N 1
ATOM 733 C CA . ASP A 1 92 ? -11.995 12.871 18.806 1.00 68.62 92 ASP A CA 1
ATOM 734 C C . ASP A 1 92 ? -10.670 13.478 19.289 1.00 68.62 92 ASP A C 1
ATOM 736 O O . ASP A 1 92 ? -10.236 14.509 18.779 1.00 68.62 92 ASP A O 1
ATOM 740 N N . ASN A 1 93 ? -10.000 12.838 20.253 1.00 68.38 93 ASN A N 1
ATOM 741 C CA . ASN A 1 93 ? -8.703 13.302 20.745 1.00 68.38 93 ASN A CA 1
ATOM 742 C C . ASN A 1 93 ? -7.582 13.091 19.715 1.00 68.38 93 ASN A C 1
ATOM 744 O O . ASN A 1 93 ? -6.708 13.939 19.599 1.00 68.38 93 ASN A O 1
ATOM 748 N N . CYS A 1 94 ? -7.652 12.010 18.935 1.00 66.62 94 CYS A N 1
ATOM 749 C CA . CYS A 1 94 ? -6.748 11.725 17.817 1.00 66.62 94 CYS A CA 1
ATOM 750 C C . CYS A 1 94 ? -6.867 12.780 16.696 1.00 66.62 94 CYS A C 1
ATOM 752 O O . CYS A 1 94 ? -5.870 13.288 16.195 1.00 66.62 94 CYS A O 1
ATOM 754 N N . SER A 1 95 ? -8.090 13.204 16.357 1.00 65.31 95 SER A N 1
ATOM 755 C CA . SER A 1 95 ? -8.306 14.193 15.290 1.00 65.31 95 SER A CA 1
ATOM 756 C C . SER A 1 95 ? -7.937 15.636 15.682 1.00 65.31 95 SER A C 1
ATOM 758 O O . SER A 1 95 ? -7.703 16.461 14.796 1.00 65.31 95 SER A O 1
ATOM 760 N N . ARG A 1 96 ? -7.900 15.974 16.980 1.00 63.19 96 ARG A N 1
ATOM 761 C CA . ARG A 1 96 ? -7.710 17.357 17.473 1.00 63.19 96 ARG A CA 1
ATOM 762 C C . ARG A 1 96 ? -6.354 17.973 17.144 1.00 63.19 96 ARG A C 1
ATOM 764 O O . ARG A 1 96 ? -6.280 19.193 17.030 1.00 63.19 96 ARG A O 1
ATOM 771 N N . ASP A 1 97 ? -5.321 17.164 16.937 1.00 58.91 97 ASP A N 1
ATOM 772 C CA . ASP A 1 97 ? -3.989 17.670 16.590 1.00 58.91 97 ASP A CA 1
ATOM 773 C C . ASP A 1 97 ? -3.865 18.095 15.118 1.00 58.91 97 ASP A C 1
ATOM 775 O O . ASP A 1 97 ? -2.832 18.637 14.719 1.00 58.91 97 ASP A O 1
ATOM 779 N N . GLY A 1 98 ? -4.896 17.863 14.290 1.00 62.41 98 GLY A N 1
ATOM 780 C CA . GLY A 1 98 ? -4.947 18.306 12.890 1.00 62.41 98 GLY A CA 1
ATOM 781 C C . GLY A 1 98 ? -3.835 17.732 12.004 1.00 62.41 98 GLY A C 1
ATOM 782 O O . GLY A 1 98 ? -3.605 18.228 10.902 1.00 62.41 98 GLY A O 1
ATOM 783 N N . LYS A 1 99 ? -3.114 16.719 12.495 1.00 61.00 99 LYS A N 1
ATOM 784 C CA . LYS A 1 99 ? -2.012 16.026 11.814 1.00 61.00 99 LYS A CA 1
ATOM 785 C C . LYS A 1 99 ? -2.376 14.599 11.414 1.00 61.00 99 LYS A C 1
ATOM 787 O O . LYS A 1 99 ? -1.645 14.003 10.625 1.00 61.00 99 LYS A O 1
ATOM 792 N N . GLU A 1 100 ? -3.488 14.080 11.925 1.00 65.56 100 GLU A N 1
ATOM 793 C CA . GLU A 1 100 ? -3.921 12.697 11.750 1.00 65.56 100 GLU A CA 1
ATOM 794 C C . GLU A 1 100 ? -5.378 12.633 11.273 1.00 65.56 100 GLU A C 1
ATOM 796 O O . GLU A 1 100 ? -6.230 13.398 11.729 1.00 65.56 100 GLU A O 1
ATOM 801 N N . GLU A 1 101 ? -5.659 11.712 10.354 1.00 66.56 101 GLU A N 1
ATOM 802 C CA . GLU A 1 101 ? -7.004 11.252 10.031 1.00 66.56 101 GLU A CA 1
ATOM 803 C C . GLU A 1 101 ? -7.303 9.996 10.846 1.00 66.56 101 GLU A C 1
ATOM 805 O O . GLU A 1 101 ? -6.588 8.993 10.778 1.00 66.56 101 GLU A O 1
ATOM 810 N N . CYS A 1 102 ? -8.380 10.049 11.623 1.00 63.56 102 CYS A N 1
ATOM 811 C CA . CYS A 1 102 ? -8.762 8.964 12.513 1.00 63.56 102 CYS A CA 1
ATOM 812 C C . CYS A 1 102 ? -10.115 8.406 12.063 1.00 63.56 102 CYS A C 1
ATOM 814 O O . CYS A 1 102 ? -11.133 9.101 12.071 1.00 63.56 102 CYS A O 1
ATOM 816 N N . PHE A 1 103 ? -10.132 7.132 11.680 1.00 64.69 103 PHE A N 1
ATOM 817 C CA . PHE A 1 103 ? -11.331 6.401 11.289 1.00 64.69 103 PHE A CA 1
ATOM 818 C C . PHE A 1 103 ? -11.668 5.370 12.352 1.00 64.69 103 PHE A C 1
ATOM 820 O O . PHE A 1 103 ? -10.894 4.464 12.664 1.00 64.69 103 PHE A O 1
ATOM 827 N N . GLN A 1 104 ? -12.866 5.486 12.908 1.00 57.00 104 GLN A N 1
ATOM 828 C CA . GLN A 1 104 ? -13.332 4.553 13.913 1.00 57.00 104 GLN A CA 1
ATOM 829 C C . GLN A 1 104 ? -14.225 3.495 13.274 1.00 57.00 104 GLN A C 1
ATOM 831 O O . GLN A 1 104 ? -15.264 3.840 12.715 1.00 57.00 104 GLN A O 1
ATOM 836 N N . MET A 1 105 ? -13.882 2.211 13.430 1.00 58.12 105 MET A N 1
ATOM 837 C CA . MET A 1 105 ? -14.796 1.122 13.099 1.00 58.12 105 MET A CA 1
ATOM 838 C C . MET A 1 105 ? -15.370 0.490 14.366 1.00 58.12 105 MET A C 1
ATOM 840 O O . MET A 1 105 ? -14.670 -0.158 15.141 1.00 58.12 105 MET A O 1
ATOM 844 N N . VAL A 1 106 ? -16.677 0.645 14.569 1.00 53.12 106 VAL A N 1
ATOM 845 C CA . VAL A 1 106 ? -17.404 -0.030 15.647 1.00 53.12 106 VAL A CA 1
ATOM 846 C C . VAL A 1 106 ? -18.363 -1.034 15.059 1.00 53.12 106 VAL A C 1
ATOM 848 O O . VAL A 1 1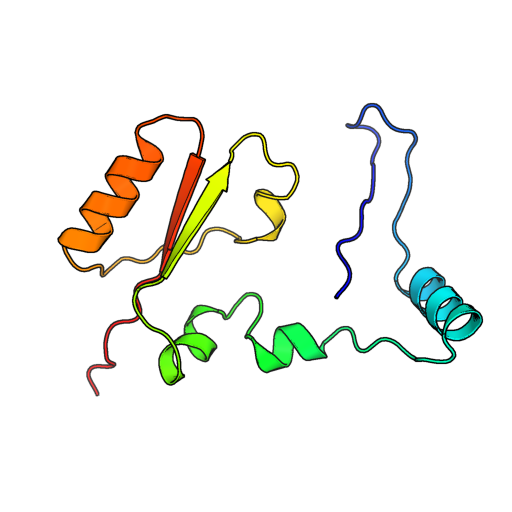06 ? -19.318 -0.709 14.353 1.00 53.12 106 VAL A O 1
ATOM 851 N N . VAL A 1 107 ? -18.071 -2.281 15.388 1.00 52.53 107 VAL A N 1
ATOM 852 C CA . VAL A 1 107 ? -18.947 -3.411 15.166 1.00 52.53 107 VAL A CA 1
ATOM 853 C C . VAL A 1 107 ? -19.762 -3.587 16.442 1.00 52.53 107 VAL A C 1
ATOM 855 O O . VAL A 1 107 ? -19.225 -3.996 17.468 1.00 52.53 107 VAL A O 1
ATOM 858 N N . GLY A 1 108 ? -21.045 -3.232 16.395 1.00 43.44 108 GLY A N 1
ATOM 859 C CA . GLY A 1 108 ? -21.994 -3.622 17.437 1.00 43.44 108 GLY A CA 1
ATOM 860 C C . GLY A 1 108 ? -22.439 -5.079 17.254 1.00 43.44 108 GLY A C 1
ATOM 861 O O . GLY A 1 108 ? -22.369 -5.581 16.125 1.00 43.44 108 GLY A O 1
ATOM 862 N N . PRO A 1 109 ? -22.908 -5.753 18.322 1.00 43.66 109 PRO A N 1
ATOM 863 C CA . PRO A 1 109 ? -23.600 -7.029 18.175 1.00 43.66 109 PRO A CA 1
ATOM 864 C C . PRO A 1 109 ? -24.783 -6.834 17.218 1.00 43.66 109 PRO A C 1
ATOM 866 O O . PRO A 1 109 ? -25.425 -5.780 17.234 1.00 43.66 109 PRO A O 1
ATOM 869 N N . GLN A 1 110 ? -25.035 -7.812 16.346 1.00 41.47 110 GLN A N 1
ATOM 870 C CA . GLN A 1 110 ? -26.311 -7.842 15.641 1.00 41.47 110 GLN A CA 1
ATOM 871 C C . GLN A 1 110 ? -27.414 -7.975 16.691 1.00 41.47 110 GLN A C 1
ATOM 873 O O . GLN A 1 110 ? -27.413 -8.938 17.453 1.00 41.47 110 GLN A O 1
ATOM 878 N N . GLU A 1 111 ? -28.324 -7.004 16.750 1.00 37.28 111 GLU A N 1
ATOM 879 C CA . GLU A 1 111 ? -29.686 -7.337 17.156 1.00 37.28 111 GLU A CA 1
ATOM 880 C C . GLU A 1 111 ? -30.259 -8.207 16.035 1.00 37.28 111 GLU A C 1
ATOM 882 O O . GLU A 1 111 ? -30.174 -7.840 14.859 1.00 37.28 111 GLU A O 1
ATOM 887 N N . SER A 1 112 ? -30.683 -9.401 16.447 1.00 36.22 112 SER A N 1
ATOM 888 C CA . SER A 1 112 ? -31.294 -10.484 15.673 1.00 36.22 112 SER A CA 1
ATOM 889 C C . SER A 1 112 ? -32.541 -10.050 14.922 1.00 36.22 112 SER A C 1
ATOM 891 O O . SER A 1 112 ? -33.364 -9.365 15.573 1.00 36.22 112 SER A O 1
#

Foldseek 3Di:
DDDDDADDPVDPDDGDDDDPVVVQVVCCVPPVDGDDPCPCCVQCVQQVVLPRCLVPHFKDKDKDFPPPPCLCVPDDDDDDDDDDPVSVVVQVVRCVVVGMDIDIDGDDDDPD

Radius of gyration: 18.26 Å; chains: 1; bounding box: 44×37×41 Å

Organism: NCBI:txid360622

Secondary structure (DSSP, 8-state):
------B-TTSSSPPB---HHHHHHHHHHHHS----TTHHHHHH-GGGTTTSGGGT---EEEEEETT-TTHHHH-S--------HHHHHHHHHHHTTSSEEEEEE--PPPP-

InterPro domains:
  IPR029058 Alpha/Beta hydrolase fold [G3DSA:3.40.50.1820] (1-98)

Sequence (112 aa):
MVMPLAHGYRTMFPPSNFSPSEWSKDCRRSFSVEPQPHWITTYYGGQDIKLVPKKFAGNIIFTNGLRDPFSRDVIGAVRVTKASRRLRLAADNCSRDGKEECFQMVVGPQES

pLDDT: mean 71.99, std 15.41, range [36.22, 94.88]